Protein AF-A0A376DVT1-F1 (afdb_monomer_lite)

Secondary structure (DSSP, 8-state):
--HHHHHHHHHHHHHHHHHHH-S---HHHHHHHHHHHHHHTT-----S------BTTB-

Radius of gyration: 14.53 Å; chains: 1; bounding box: 31×39×27 Å

Organism: Chryseobacterium carnipullorum (NCBI:txid1124835)

InterPro domains:
  IPR026350 GxxExxY protein [PF13366] (5-58)
  IPR026350 GxxExxY protein [TIGR04256] (6-58)

Sequence (59 aa):
MTENEISFYIRKSIFSVYNELGPGLFEKVYEKVLAHELQNNGLNIQTQVDIPIKFKGKV

Structure (mmCIF, N/CA/C/O backbone):
data_AF-A0A376DVT1-F1
#
_entry.id   AF-A0A376DVT1-F1
#
loop_
_atom_site.group_PDB
_atom_site.id
_atom_site.type_symbol
_atom_site.label_atom_id
_atom_site.label_alt_id
_atom_site.label_comp_id
_atom_site.label_asym_id
_atom_site.label_entity_id
_atom_site.label_seq_id
_atom_site.pdbx_PDB_ins_code
_atom_site.Cartn_x
_atom_site.Cartn_y
_atom_site.Cartn_z
_atom_site.occupancy
_atom_site.B_iso_or_equiv
_atom_site.auth_seq_id
_atom_site.auth_comp_id
_atom_site.auth_asym_id
_atom_site.auth_atom_id
_atom_site.pdbx_PDB_model_num
ATOM 1 N N . MET A 1 1 ? -6.532 -12.374 12.692 1.00 86.31 1 MET A N 1
ATOM 2 C CA . MET A 1 1 ? -5.144 -11.872 12.721 1.00 86.31 1 MET A CA 1
ATOM 3 C C . MET A 1 1 ? -5.073 -10.761 13.746 1.00 86.31 1 MET A C 1
ATOM 5 O O . MET A 1 1 ? -6.044 -10.023 13.889 1.00 86.31 1 MET A O 1
ATOM 9 N N . THR A 1 2 ? -3.970 -10.672 14.473 1.00 96.31 2 THR A N 1
ATOM 10 C CA . THR A 1 2 ? -3.648 -9.549 15.357 1.00 96.31 2 THR A CA 1
ATOM 11 C C . THR A 1 2 ? -3.174 -8.347 14.539 1.00 96.31 2 THR A C 1
ATOM 13 O O . THR A 1 2 ? -2.773 -8.486 13.384 1.00 96.31 2 THR A O 1
ATOM 16 N N . GLU A 1 3 ? -3.175 -7.161 15.142 1.00 95.50 3 GLU A N 1
ATOM 17 C CA . GLU A 1 3 ? -2.655 -5.942 14.510 1.00 95.50 3 GLU A CA 1
ATOM 18 C C . GLU A 1 3 ? -1.195 -6.097 14.045 1.00 95.50 3 GLU A C 1
ATOM 20 O O . GLU A 1 3 ? -0.846 -5.713 12.928 1.00 95.50 3 GLU A O 1
ATOM 25 N N . ASN A 1 4 ? -0.353 -6.738 14.861 1.00 97.31 4 ASN A N 1
ATOM 26 C CA . ASN A 1 4 ? 1.057 -6.967 14.542 1.00 97.31 4 ASN A CA 1
ATOM 27 C C . ASN A 1 4 ? 1.240 -7.879 13.324 1.00 97.31 4 ASN A C 1
ATOM 29 O O . ASN A 1 4 ? 2.094 -7.616 12.475 1.00 97.31 4 ASN A O 1
ATOM 33 N N . GLU A 1 5 ? 0.425 -8.930 13.218 1.00 96.50 5 GLU A N 1
ATOM 34 C CA . GLU A 1 5 ? 0.426 -9.816 12.052 1.00 96.50 5 GLU A CA 1
ATOM 35 C C . GLU A 1 5 ? -0.010 -9.053 10.800 1.00 96.50 5 GLU A C 1
ATOM 37 O O . GLU A 1 5 ? 0.673 -9.110 9.780 1.00 96.50 5 GLU A O 1
ATOM 42 N N . ILE A 1 6 ? -1.092 -8.274 10.882 1.00 96.44 6 ILE A N 1
ATOM 43 C CA . ILE A 1 6 ? -1.571 -7.453 9.760 1.00 96.44 6 ILE A CA 1
ATOM 44 C C . ILE A 1 6 ? -0.469 -6.485 9.299 1.00 96.44 6 ILE A 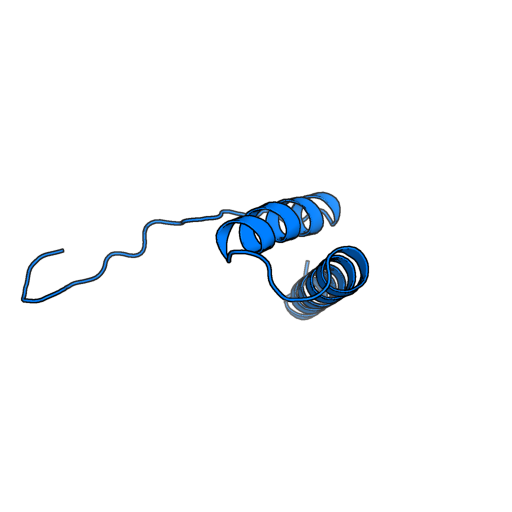C 1
ATOM 46 O O . ILE A 1 6 ? -0.142 -6.439 8.113 1.00 96.44 6 ILE A O 1
ATOM 50 N N . SER A 1 7 ? 0.170 -5.772 10.230 1.00 97.38 7 SER A N 1
ATOM 51 C CA . SER A 1 7 ? 1.285 -4.858 9.941 1.00 97.38 7 SER A CA 1
ATOM 52 C C . SER A 1 7 ? 2.477 -5.557 9.275 1.00 97.38 7 SER A C 1
ATOM 54 O O . SER A 1 7 ? 3.129 -4.993 8.388 1.00 97.38 7 SER A O 1
ATOM 56 N N . PHE A 1 8 ? 2.776 -6.799 9.666 1.00 97.31 8 PHE A N 1
ATOM 57 C CA . PHE A 1 8 ? 3.802 -7.606 9.009 1.00 97.31 8 PHE A CA 1
ATOM 58 C C . PHE A 1 8 ? 3.451 -7.884 7.540 1.00 97.31 8 PHE A C 1
ATOM 60 O O . PHE A 1 8 ? 4.272 -7.605 6.663 1.00 97.31 8 PHE A O 1
ATOM 67 N N . TYR A 1 9 ? 2.236 -8.363 7.254 1.00 97.62 9 TYR A N 1
ATOM 68 C CA . TYR A 1 9 ? 1.812 -8.658 5.880 1.00 97.62 9 TYR A CA 1
ATOM 69 C C . TYR A 1 9 ? 1.727 -7.410 5.003 1.00 97.62 9 TYR A C 1
ATOM 71 O O . TYR A 1 9 ? 2.114 -7.469 3.834 1.00 97.62 9 TYR A O 1
ATOM 79 N N . ILE A 1 10 ? 1.306 -6.272 5.562 1.00 97.38 10 ILE A N 1
ATOM 80 C CA . ILE A 1 10 ? 1.297 -4.997 4.836 1.00 97.38 10 ILE A CA 1
ATOM 81 C C . ILE A 1 10 ? 2.712 -4.618 4.399 1.00 97.38 10 ILE A C 1
ATOM 83 O O . ILE A 1 10 ? 2.956 -4.398 3.213 1.00 97.38 10 ILE A O 1
ATOM 87 N N . ARG A 1 11 ? 3.670 -4.599 5.334 1.00 97.81 11 ARG A N 1
ATOM 88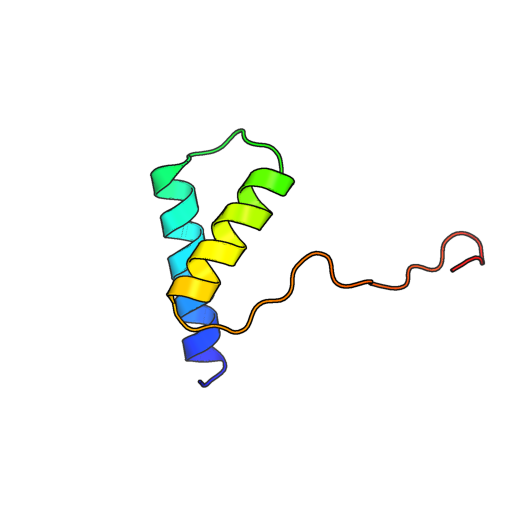 C CA . ARG A 1 11 ? 5.063 -4.246 5.020 1.00 97.81 11 ARG A CA 1
ATOM 89 C C . ARG A 1 11 ? 5.686 -5.223 4.029 1.00 97.81 11 ARG A C 1
ATOM 91 O O . ARG A 1 11 ? 6.291 -4.783 3.056 1.00 97.81 11 ARG A O 1
ATOM 98 N N . LYS A 1 12 ? 5.496 -6.529 4.241 1.00 97.69 12 LYS A N 1
ATOM 99 C CA . LYS A 1 12 ? 5.951 -7.581 3.320 1.00 97.69 12 LYS A CA 1
ATOM 100 C C . LYS A 1 12 ? 5.451 -7.323 1.893 1.00 97.69 12 LYS A C 1
ATOM 102 O O . LYS A 1 12 ? 6.250 -7.356 0.962 1.00 97.69 12 LYS A O 1
ATOM 107 N N . SER A 1 13 ? 4.161 -7.019 1.742 1.00 98.06 13 SER A N 1
ATOM 108 C CA . SER A 1 13 ? 3.534 -6.764 0.439 1.00 98.06 13 SER A CA 1
ATOM 109 C C . SER A 1 13 ? 4.122 -5.526 -0.241 1.00 98.06 13 SER A C 1
ATOM 111 O O . SER A 1 13 ? 4.498 -5.592 -1.406 1.00 98.06 13 SER A O 1
ATOM 113 N N . ILE A 1 14 ? 4.295 -4.419 0.493 1.00 97.25 14 ILE A N 1
ATOM 114 C CA . ILE A 1 14 ? 4.891 -3.181 -0.043 1.00 97.25 14 ILE A CA 1
ATOM 115 C C . ILE A 1 14 ? 6.309 -3.431 -0.574 1.00 97.25 14 ILE A C 1
ATOM 117 O O . ILE A 1 14 ? 6.627 -3.016 -1.688 1.00 97.25 14 ILE A O 1
ATOM 121 N N . PHE A 1 15 ? 7.154 -4.131 0.192 1.00 98.06 15 PHE A N 1
ATOM 122 C CA . PHE A 1 15 ? 8.514 -4.446 -0.252 1.00 98.06 15 PHE A CA 1
ATOM 123 C C . PHE A 1 15 ? 8.526 -5.389 -1.456 1.00 98.06 15 PHE A C 1
ATOM 125 O O . PHE A 1 15 ? 9.321 -5.179 -2.366 1.00 98.06 15 PHE A O 1
ATOM 132 N N . SER A 1 16 ? 7.632 -6.380 -1.503 1.00 98.12 16 SER A N 1
ATOM 133 C CA . SER A 1 16 ? 7.499 -7.266 -2.665 1.00 98.12 16 SER A CA 1
ATOM 134 C C . SER A 1 16 ? 7.145 -6.483 -3.932 1.00 98.12 16 SER A C 1
ATOM 136 O O . SER A 1 16 ? 7.821 -6.617 -4.948 1.00 98.12 16 SER A O 1
ATOM 138 N N . VAL A 1 17 ? 6.143 -5.600 -3.854 1.00 98.12 17 VAL A N 1
ATOM 139 C CA . VAL A 1 17 ? 5.718 -4.756 -4.982 1.00 98.12 17 VAL A CA 1
ATOM 140 C C . VAL A 1 17 ? 6.837 -3.820 -5.438 1.00 98.12 17 VAL A C 1
ATOM 142 O O . VAL A 1 17 ? 7.073 -3.693 -6.637 1.00 98.12 17 VAL A O 1
ATOM 145 N N . TYR A 1 18 ? 7.544 -3.178 -4.505 1.00 97.50 18 TYR A N 1
ATOM 146 C CA . TYR A 1 18 ? 8.655 -2.289 -4.845 1.00 97.50 18 TYR A CA 1
ATOM 147 C C . TYR A 1 18 ? 9.827 -3.036 -5.493 1.00 97.50 18 TYR A C 1
ATOM 149 O O . TYR A 1 18 ? 10.388 -2.548 -6.470 1.00 97.50 18 TYR A O 1
ATOM 157 N N . ASN A 1 19 ? 10.184 -4.211 -4.971 1.00 98.00 19 ASN A N 1
ATOM 158 C CA . ASN A 1 19 ? 11.281 -5.015 -5.510 1.00 98.00 19 ASN A CA 1
ATOM 159 C C . ASN A 1 19 ? 10.992 -5.514 -6.931 1.00 98.00 19 ASN A C 1
ATOM 161 O O . ASN A 1 19 ? 11.919 -5.616 -7.727 1.00 98.00 19 ASN A O 1
ATOM 165 N N . GLU A 1 20 ? 9.726 -5.799 -7.243 1.00 98.06 20 GLU A N 1
ATOM 166 C CA . GLU A 1 20 ? 9.308 -6.264 -8.568 1.00 98.06 20 GLU A CA 1
ATOM 167 C C . GLU A 1 20 ? 9.180 -5.113 -9.577 1.00 98.06 20 GLU A C 1
ATOM 169 O O . GLU A 1 20 ? 9.674 -5.199 -10.699 1.00 98.06 20 GLU A O 1
ATOM 174 N N . LEU A 1 21 ? 8.507 -4.021 -9.198 1.00 97.69 21 LEU A N 1
ATOM 175 C CA . LEU A 1 21 ? 8.133 -2.959 -10.140 1.00 97.69 21 LEU A CA 1
ATOM 176 C C . LEU A 1 21 ? 9.109 -1.782 -10.177 1.00 97.69 21 LEU A C 1
ATOM 178 O O . LEU A 1 21 ? 9.131 -1.031 -11.153 1.00 97.69 21 LEU A O 1
ATOM 182 N N . GLY A 1 22 ? 9.876 -1.578 -9.107 1.00 97.00 22 GLY A N 1
ATOM 183 C CA . GLY A 1 22 ? 10.677 -0.377 -8.916 1.00 97.00 22 GLY A CA 1
ATOM 184 C C . GLY A 1 22 ? 9.841 0.910 -8.794 1.00 97.00 22 GLY A C 1
ATOM 185 O O . GLY A 1 22 ? 8.607 0.876 -8.714 1.00 97.00 22 GLY A O 1
ATOM 186 N N . PRO A 1 23 ? 10.505 2.077 -8.727 1.00 96.94 23 PRO A N 1
ATOM 187 C CA . PRO A 1 23 ? 9.856 3.386 -8.672 1.00 96.94 23 PRO A CA 1
ATOM 188 C C . PRO A 1 23 ? 9.419 3.894 -10.062 1.00 96.94 23 PRO A C 1
ATOM 190 O O . PRO A 1 23 ? 9.927 3.453 -11.088 1.00 96.94 23 PRO A O 1
ATOM 193 N N . GLY A 1 24 ? 8.547 4.911 -10.094 1.00 97.06 24 GLY A N 1
ATOM 194 C CA . GLY A 1 24 ? 8.252 5.699 -11.305 1.00 97.06 24 GLY A CA 1
ATOM 195 C C . GLY A 1 24 ? 6.900 5.430 -11.970 1.00 97.06 24 GLY A C 1
ATOM 196 O O . GLY A 1 24 ? 6.618 5.998 -13.024 1.00 97.06 24 GLY A O 1
ATOM 197 N N . LEU A 1 25 ? 6.050 4.596 -11.368 1.00 97.50 25 LEU A N 1
ATOM 198 C CA . LEU A 1 25 ? 4.705 4.322 -11.876 1.00 97.50 25 LEU A CA 1
ATOM 199 C C . LEU A 1 25 ? 3.663 5.281 -11.285 1.00 97.50 25 LEU A C 1
ATOM 201 O O . LEU A 1 25 ? 3.883 5.941 -10.270 1.00 97.50 25 LEU A O 1
ATOM 205 N N . PHE A 1 26 ? 2.495 5.345 -11.924 1.00 98.19 26 PHE A N 1
ATOM 206 C CA . PHE A 1 26 ? 1.356 6.081 -11.381 1.00 98.19 26 PHE A CA 1
ATOM 207 C C . PHE A 1 26 ? 0.836 5.423 -10.101 1.00 98.19 26 PHE A C 1
ATOM 209 O O . PHE A 1 26 ? 0.793 4.198 -9.999 1.00 98.19 26 PHE A O 1
ATOM 216 N N . GLU A 1 27 ? 0.328 6.240 -9.181 1.00 97.12 27 GLU A N 1
ATOM 217 C CA . GLU A 1 27 ? -0.315 5.804 -7.935 1.00 97.12 27 GLU A CA 1
ATOM 218 C C . GLU A 1 27 ? -1.325 4.666 -8.158 1.00 97.12 27 GLU A C 1
ATOM 220 O O . GLU A 1 27 ? -1.204 3.614 -7.541 1.00 97.12 27 GLU A O 1
ATO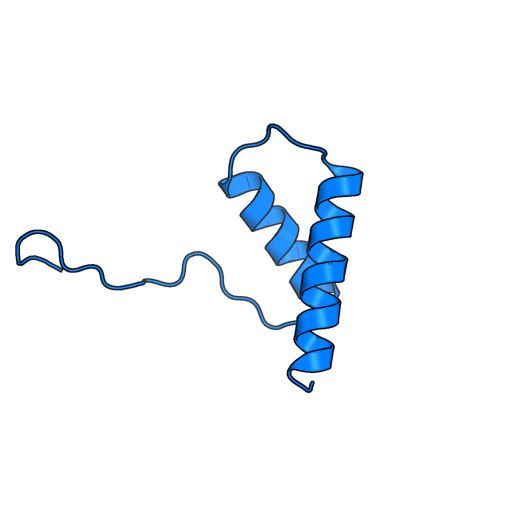M 225 N N . LYS A 1 28 ? -2.246 4.818 -9.122 1.00 97.31 28 LYS A N 1
ATOM 226 C CA . LYS A 1 28 ? -3.259 3.799 -9.460 1.00 97.31 28 LYS A CA 1
ATOM 227 C C . LYS A 1 28 ? -2.679 2.419 -9.795 1.00 97.31 28 LYS A C 1
ATOM 229 O O . LYS A 1 28 ? -3.364 1.410 -9.655 1.00 97.31 28 LYS A O 1
ATOM 234 N N . VAL A 1 29 ? -1.442 2.366 -10.297 1.00 97.62 29 VAL A N 1
ATOM 235 C CA . VAL A 1 29 ? -0.758 1.102 -10.595 1.00 97.62 29 VAL A CA 1
ATOM 236 C C . VAL A 1 29 ? -0.284 0.468 -9.293 1.00 97.62 29 VAL A C 1
ATOM 238 O O . VAL A 1 29 ? -0.579 -0.701 -9.057 1.00 97.62 29 VAL A O 1
ATOM 241 N N . TYR A 1 30 ? 0.371 1.244 -8.424 1.00 97.88 30 TYR A N 1
ATOM 242 C CA . TYR A 1 30 ? 0.786 0.763 -7.106 1.00 97.88 30 TYR A CA 1
ATOM 243 C C . TYR A 1 30 ? -0.404 0.341 -6.245 1.00 97.88 30 TYR A C 1
ATOM 245 O O . TYR A 1 30 ? -0.340 -0.726 -5.644 1.00 97.88 30 TYR A O 1
ATOM 253 N N . GLU A 1 31 ? -1.498 1.111 -6.232 1.00 97.75 31 GLU A N 1
ATOM 254 C CA . GLU A 1 31 ? -2.726 0.748 -5.512 1.00 97.75 31 GLU A CA 1
ATOM 255 C C . GLU A 1 31 ? -3.238 -0.623 -5.972 1.00 97.75 31 GLU A C 1
ATOM 257 O O . GLU A 1 31 ? -3.425 -1.526 -5.156 1.00 97.75 31 GLU A O 1
ATOM 262 N N . LYS A 1 32 ? -3.410 -0.806 -7.287 1.00 97.81 32 LYS A N 1
ATOM 263 C CA . LYS A 1 32 ? -3.987 -2.030 -7.849 1.00 97.81 32 LYS A CA 1
ATOM 264 C C . LYS A 1 32 ? -3.124 -3.264 -7.585 1.00 97.81 32 LYS A C 1
ATOM 266 O O . LYS A 1 32 ? -3.660 -4.320 -7.253 1.00 97.81 32 LYS A O 1
ATOM 271 N N . VAL A 1 33 ? -1.803 -3.142 -7.728 1.00 98.00 33 VAL A N 1
ATOM 272 C CA . VAL A 1 33 ? -0.881 -4.266 -7.497 1.00 98.00 33 VAL A CA 1
ATOM 273 C C . VAL A 1 33 ? -0.754 -4.572 -6.005 1.00 98.00 33 VAL A C 1
ATOM 275 O O . VAL A 1 33 ? -0.804 -5.739 -5.621 1.00 98.00 33 VAL A O 1
ATOM 278 N N . LEU A 1 34 ? -0.665 -3.553 -5.145 1.00 98.31 34 LEU A N 1
ATOM 279 C CA . LEU A 1 34 ? -0.600 -3.756 -3.699 1.00 98.31 34 LEU A CA 1
ATOM 280 C C . LEU A 1 34 ? -1.889 -4.381 -3.157 1.00 98.31 34 LEU A C 1
ATOM 282 O O . LEU A 1 34 ? -1.821 -5.287 -2.331 1.00 98.31 34 LEU A O 1
ATOM 286 N N . ALA A 1 35 ? -3.056 -3.949 -3.638 1.00 98.19 35 ALA A N 1
ATOM 287 C CA . ALA A 1 35 ? -4.329 -4.554 -3.258 1.00 98.19 35 ALA A CA 1
ATOM 288 C C . ALA A 1 35 ? -4.380 -6.045 -3.620 1.00 98.19 35 ALA A C 1
ATOM 290 O O . ALA A 1 35 ? -4.788 -6.858 -2.791 1.00 98.19 35 ALA A O 1
ATOM 291 N N . HIS A 1 36 ? -3.905 -6.407 -4.816 1.00 97.75 36 HIS A N 1
ATOM 292 C CA . HIS A 1 36 ? -3.802 -7.803 -5.239 1.00 97.75 36 HIS A CA 1
ATOM 293 C C . HIS A 1 36 ? -2.841 -8.610 -4.348 1.00 97.75 36 HIS A C 1
ATOM 295 O O . HIS A 1 36 ? -3.190 -9.696 -3.889 1.00 97.75 36 HIS A O 1
ATOM 301 N N . GLU A 1 37 ? -1.662 -8.068 -4.037 1.00 98.00 37 GLU A N 1
ATOM 302 C CA . GLU A 1 37 ? -0.673 -8.736 -3.181 1.00 98.00 37 GLU A CA 1
ATOM 303 C C . GLU A 1 37 ? -1.192 -8.943 -1.747 1.00 98.00 37 GLU A C 1
ATOM 305 O O . GLU A 1 37 ? -1.041 -10.016 -1.160 1.00 98.00 37 GLU A O 1
ATOM 310 N N . LEU A 1 38 ? -1.871 -7.945 -1.179 1.00 98.00 38 LEU A N 1
ATOM 311 C CA . LEU A 1 38 ? -2.478 -8.049 0.149 1.00 98.00 38 LEU A CA 1
ATOM 312 C C . LEU A 1 38 ? -3.602 -9.099 0.182 1.00 98.00 38 LEU A C 1
ATOM 314 O O . LEU A 1 38 ? -3.676 -9.877 1.136 1.00 98.00 38 LEU A O 1
ATOM 318 N N . GLN A 1 39 ? -4.430 -9.167 -0.866 1.00 97.12 39 GLN A N 1
ATOM 319 C CA . GLN A 1 39 ? -5.451 -10.210 -1.020 1.00 97.12 39 GLN A CA 1
ATOM 320 C C . GLN A 1 39 ? -4.828 -11.610 -1.110 1.00 97.12 39 GLN A C 1
ATOM 322 O O . GLN A 1 39 ? -5.301 -12.529 -0.441 1.00 97.12 39 GLN A O 1
ATOM 327 N N . ASN A 1 40 ? -3.732 -11.771 -1.858 1.00 96.50 40 ASN A N 1
ATOM 328 C CA . ASN A 1 40 ? -3.001 -13.042 -1.950 1.00 96.50 40 ASN A CA 1
ATOM 329 C C . ASN A 1 40 ? -2.417 -13.484 -0.599 1.00 96.50 40 ASN A C 1
ATOM 331 O O . ASN A 1 40 ? -2.303 -14.679 -0.329 1.00 96.50 40 ASN A O 1
ATOM 335 N N . ASN A 1 41 ? -2.092 -12.534 0.282 1.00 95.25 41 ASN A N 1
ATOM 336 C CA . ASN A 1 41 ? -1.674 -12.808 1.658 1.00 95.25 41 ASN A CA 1
ATOM 337 C C . ASN A 1 41 ? -2.864 -13.038 2.624 1.00 95.25 41 ASN A C 1
ATOM 339 O O . ASN A 1 41 ? -2.664 -13.101 3.837 1.00 95.25 41 ASN A O 1
ATOM 343 N N . GLY A 1 42 ? -4.091 -13.194 2.110 1.00 94.38 42 GLY A N 1
ATOM 344 C CA . GLY A 1 42 ? -5.284 -13.559 2.883 1.00 94.38 42 GLY A CA 1
ATOM 345 C C . GLY A 1 42 ? -5.960 -12.396 3.611 1.00 94.38 42 GLY A C 1
ATOM 346 O O . GLY A 1 42 ? -6.796 -12.628 4.486 1.00 94.38 42 GLY A O 1
ATOM 347 N N . LEU A 1 43 ? -5.602 -11.150 3.284 1.00 96.62 43 LEU A N 1
ATOM 348 C CA . LEU A 1 43 ? -6.220 -9.965 3.875 1.00 96.62 43 LEU A CA 1
ATOM 349 C C . LEU A 1 43 ? -7.488 -9.564 3.115 1.00 96.62 43 LEU A C 1
ATOM 351 O O . LEU A 1 43 ? -7.530 -9.556 1.885 1.00 96.62 43 LEU A O 1
ATOM 355 N N . ASN A 1 44 ? -8.505 -9.135 3.861 1.00 95.50 44 ASN A N 1
ATOM 356 C CA . ASN A 1 44 ? -9.680 -8.488 3.288 1.00 95.50 44 ASN A CA 1
ATOM 357 C C . ASN A 1 44 ? -9.361 -7.017 3.013 1.00 95.50 44 ASN A C 1
ATOM 359 O O . ASN A 1 44 ? -9.128 -6.249 3.946 1.00 95.50 44 ASN A O 1
ATOM 363 N N . ILE A 1 45 ? -9.368 -6.630 1.738 1.00 96.38 45 ILE A N 1
ATOM 364 C CA . ILE A 1 45 ? -8.975 -5.293 1.281 1.00 96.38 45 ILE A CA 1
ATOM 365 C C . ILE A 1 45 ? -10.129 -4.618 0.550 1.00 96.38 45 ILE A C 1
ATOM 367 O O . ILE A 1 45 ? -10.843 -5.248 -0.228 1.00 96.38 45 ILE A O 1
ATOM 371 N N . GLN A 1 46 ? -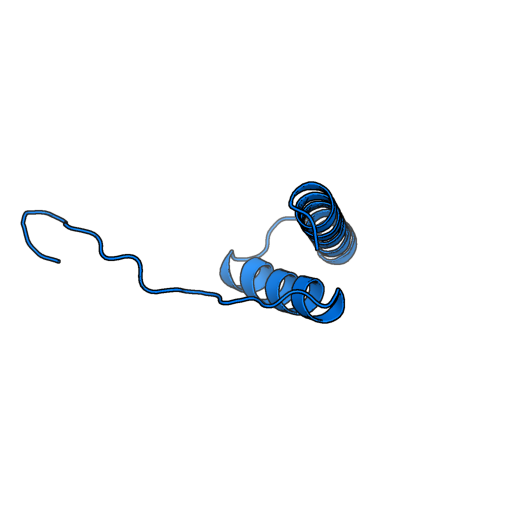10.263 -3.316 0.786 1.00 96.19 46 GLN A N 1
ATOM 372 C CA . GLN A 1 46 ? -11.103 -2.406 0.019 1.00 96.19 46 GLN A CA 1
ATOM 373 C C . GLN A 1 46 ? -10.220 -1.251 -0.455 1.00 96.19 46 GLN A C 1
ATOM 375 O O . GLN A 1 46 ? -9.420 -0.731 0.323 1.00 96.19 46 GLN A O 1
ATOM 380 N N . THR A 1 47 ? -10.346 -0.869 -1.721 1.00 96.00 47 THR A N 1
ATOM 381 C CA . THR A 1 47 ? -9.633 0.269 -2.316 1.00 96.00 47 THR A CA 1
ATOM 382 C C . THR A 1 47 ? -10.626 1.357 -2.684 1.00 96.00 47 THR A C 1
ATOM 384 O O . THR A 1 47 ? -11.811 1.074 -2.857 1.00 96.00 47 THR A O 1
ATOM 387 N N . GLN A 1 48 ? -10.143 2.597 -2.788 1.00 93.94 48 GLN A N 1
ATOM 388 C CA . GLN A 1 48 ? -10.964 3.750 -3.172 1.00 93.94 48 GLN A CA 1
ATOM 389 C C . GLN A 1 48 ? -12.261 3.885 -2.348 1.00 93.94 48 GLN A C 1
ATOM 391 O O . GLN A 1 48 ? -13.311 4.233 -2.878 1.00 93.94 48 GLN A O 1
ATOM 396 N N . VAL A 1 49 ? -12.192 3.578 -1.047 1.00 94.25 49 VAL A N 1
ATOM 397 C CA . VAL A 1 49 ? -13.330 3.737 -0.134 1.00 94.25 49 VAL A CA 1
ATOM 398 C C . VAL A 1 49 ? -13.711 5.212 -0.093 1.00 94.25 49 VAL A C 1
ATOM 400 O O . VAL A 1 49 ? -12.843 6.061 0.112 1.00 94.25 49 VAL A O 1
ATOM 403 N N . ASP A 1 50 ? -14.999 5.509 -0.271 1.00 91.62 50 ASP A N 1
ATOM 404 C CA . ASP A 1 50 ? -15.508 6.876 -0.213 1.00 91.62 50 ASP A CA 1
ATOM 405 C C . ASP A 1 50 ? -15.174 7.510 1.142 1.00 91.62 50 ASP A C 1
ATOM 407 O O . ASP A 1 50 ? -15.684 7.114 2.1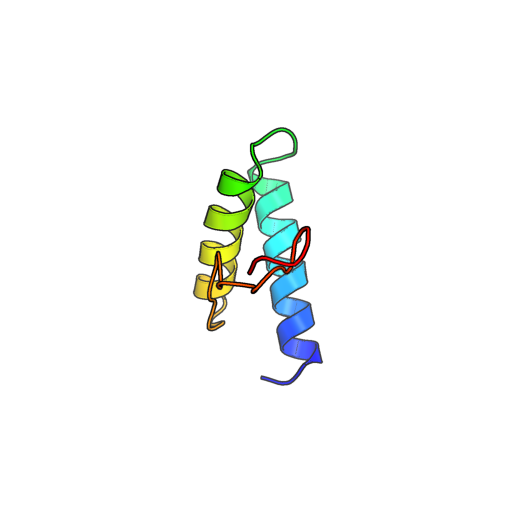94 1.00 91.62 50 ASP A O 1
ATOM 411 N N . ILE A 1 51 ? -14.311 8.523 1.113 1.00 88.38 51 ILE A N 1
ATOM 412 C CA . ILE A 1 51 ? -14.000 9.352 2.272 1.00 88.38 51 ILE A CA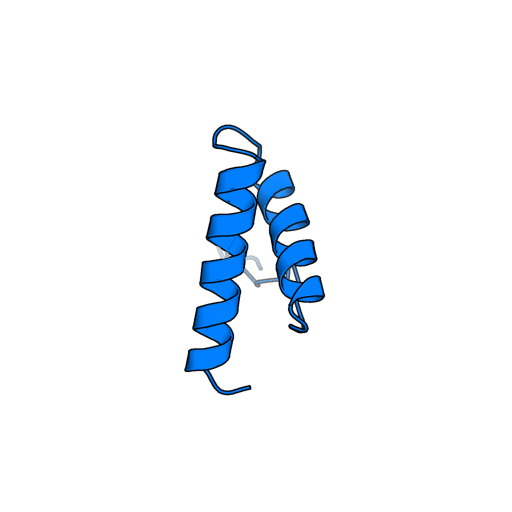 1
ATOM 413 C C . ILE A 1 51 ? -14.708 10.689 2.051 1.00 88.38 51 ILE A C 1
ATOM 415 O O . ILE A 1 51 ? -14.314 11.440 1.158 1.00 88.38 51 ILE A O 1
ATOM 419 N N . PRO A 1 52 ? -15.754 11.016 2.830 1.00 86.88 52 PRO A N 1
ATOM 420 C CA . PRO A 1 52 ? -16.478 12.263 2.648 1.00 86.88 52 PRO A CA 1
ATOM 421 C C . PRO A 1 52 ? -15.569 13.445 2.997 1.00 86.88 52 PRO A C 1
ATOM 423 O O . PRO A 1 52 ? -15.142 13.601 4.144 1.00 86.88 52 PRO A O 1
ATOM 426 N N . ILE A 1 53 ? -15.298 14.307 2.018 1.00 86.94 53 ILE A N 1
ATOM 427 C CA . ILE A 1 53 ? -14.508 15.523 2.214 1.00 86.94 53 ILE A CA 1
ATOM 428 C C . ILE A 1 53 ? -15.435 16.724 2.126 1.00 86.94 53 ILE A C 1
ATOM 430 O O . ILE A 1 53 ? -16.077 16.965 1.113 1.00 86.94 53 ILE A O 1
ATOM 434 N N . LYS A 1 54 ? -15.457 17.536 3.183 1.00 88.75 54 LYS A N 1
ATOM 435 C CA . LYS A 1 54 ? -16.097 18.851 3.133 1.00 88.75 54 LYS A CA 1
ATOM 436 C C . LYS A 1 54 ? -15.115 19.860 2.564 1.00 88.75 54 LYS A C 1
ATOM 438 O O . LYS A 1 54 ? -14.156 20.231 3.239 1.00 88.75 54 LYS A O 1
ATOM 443 N N . PHE A 1 55 ? -15.385 20.369 1.369 1.00 88.00 55 PHE A N 1
ATOM 444 C CA . PHE A 1 55 ? -14.640 21.485 0.800 1.00 88.00 55 PHE A CA 1
ATOM 445 C C . PHE A 1 55 ? -15.570 22.675 0.569 1.00 88.00 55 PHE A C 1
ATOM 447 O O . PHE A 1 55 ? -16.591 22.576 -0.107 1.00 88.00 55 PHE A O 1
ATOM 454 N N . LYS A 1 56 ? -15.231 23.827 1.162 1.00 87.50 56 LYS A N 1
ATOM 455 C CA . LYS A 1 56 ? -16.024 25.071 1.068 1.00 87.50 56 LYS A CA 1
ATOM 456 C C . LYS A 1 56 ? -17.513 24.886 1.417 1.00 87.50 56 LYS A C 1
ATOM 458 O O . LYS A 1 56 ? -18.388 25.449 0.767 1.00 87.50 56 LYS A O 1
ATOM 463 N N . GLY A 1 57 ? -17.801 24.085 2.444 1.00 81.25 57 GLY A N 1
ATOM 464 C CA . GLY A 1 57 ? -19.166 23.859 2.932 1.00 81.25 57 GLY A CA 1
ATOM 465 C C . GLY A 1 57 ? -20.016 22.912 2.078 1.00 81.25 57 GLY A C 1
ATOM 466 O O . GLY A 1 57 ? -21.194 22.744 2.382 1.00 81.25 57 GLY A O 1
ATOM 467 N N . LYS A 1 58 ? -19.440 22.274 1.052 1.00 63.97 58 LYS A N 1
ATOM 468 C CA . LYS A 1 58 ? -20.079 21.200 0.284 1.00 63.97 58 LYS A CA 1
ATOM 469 C C . LYS A 1 58 ? -19.349 19.885 0.552 1.00 63.97 58 LYS A C 1
ATOM 471 O O . LYS A 1 58 ? -18.121 19.885 0.636 1.00 63.97 58 LYS A O 1
ATOM 476 N N . VAL A 1 59 ? -20.131 18.831 0.783 1.00 70.88 59 VAL A N 1
ATOM 477 C CA . VAL A 1 59 ? -19.675 17.431 0.793 1.00 70.88 59 VAL A CA 1
ATOM 478 C C . VAL A 1 59 ? -19.637 16.952 -0.650 1.00 70.88 59 VAL A C 1
ATOM 480 O O . VAL A 1 59 ? -20.551 17.374 -1.398 1.00 70.88 59 VAL A O 1
#

Foldseek 3Di:
DDPVVLVVQLVVLLVVLCVVPPDDDDPVVSQVSSQVSSVVVVDDDDPPPDDDDQDPNRD

pLDDT: mean 94.6, std 6.37, range [63.97, 98.31]